Protein AF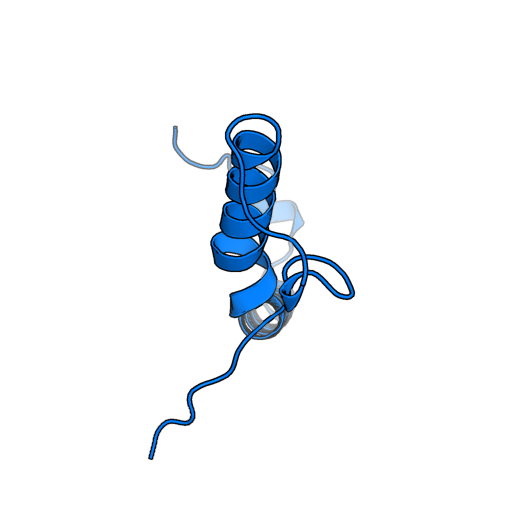-A0A6P7GTM9-F1 (afdb_monomer_lite)

pLDDT: mean 92.78, std 8.28, range [53.78, 98.44]

Structure (mmCIF, N/CA/C/O backbone):
data_AF-A0A6P7GTM9-F1
#
_entry.id   AF-A0A6P7GTM9-F1
#
loop_
_atom_site.group_PDB
_atom_site.id
_atom_site.type_symbol
_atom_site.label_atom_id
_atom_site.label_alt_id
_atom_site.label_comp_id
_atom_site.label_asym_id
_atom_site.label_entity_id
_atom_site.label_seq_id
_atom_site.pdbx_PDB_ins_code
_atom_site.Cartn_x
_atom_site.Cartn_y
_atom_site.Cartn_z
_atom_site.occupancy
_atom_site.B_iso_or_equiv
_atom_site.auth_seq_id
_atom_site.auth_comp_id
_atom_site.auth_asym_id
_atom_site.auth_atom_id
_atom_site.pdbx_PDB_model_num
ATOM 1 N N . MET A 1 1 ? -16.902 12.284 -16.795 1.00 57.09 1 MET A N 1
ATOM 2 C CA . MET A 1 1 ? -17.159 12.806 -15.431 1.00 57.09 1 MET A CA 1
ATOM 3 C C . MET A 1 1 ? -16.509 11.866 -14.425 1.00 57.09 1 MET A C 1
ATOM 5 O O . MET A 1 1 ? -16.477 10.671 -14.691 1.00 57.09 1 MET A O 1
ATOM 9 N N . GLY A 1 2 ? -15.950 12.380 -13.327 1.00 87.19 2 GLY A N 1
ATOM 10 C CA . GLY A 1 2 ? -15.342 11.541 -12.285 1.00 87.19 2 GLY A CA 1
ATOM 11 C C . GLY A 1 2 ? -16.397 10.791 -11.464 1.00 87.19 2 GLY A C 1
ATOM 12 O O . GLY A 1 2 ? -17.490 11.310 -11.252 1.00 87.19 2 GLY A O 1
ATOM 13 N N . LYS A 1 3 ? -16.073 9.576 -11.007 1.00 92.69 3 LYS A N 1
ATOM 14 C CA . LYS A 1 3 ? -16.895 8.787 -10.076 1.00 92.69 3 LYS A CA 1
ATOM 15 C C . LYS A 1 3 ? -16.212 8.769 -8.711 1.00 92.69 3 LYS A C 1
ATOM 17 O O . LYS A 1 3 ? -15.015 8.506 -8.636 1.00 92.69 3 LYS A O 1
ATOM 22 N N . ILE A 1 4 ? -16.968 9.009 -7.641 1.00 92.31 4 ILE A N 1
ATOM 23 C CA . ILE A 1 4 ? -16.482 8.782 -6.276 1.00 92.31 4 ILE A CA 1
ATOM 24 C C . ILE A 1 4 ? -16.512 7.275 -6.015 1.00 92.31 4 ILE A C 1
ATOM 26 O O . ILE A 1 4 ? -17.543 6.627 -6.202 1.00 92.31 4 ILE A O 1
ATOM 30 N N . VAL A 1 5 ? -15.372 6.720 -5.609 1.00 92.94 5 VAL A N 1
ATOM 31 C CA . VAL A 1 5 ? -15.221 5.299 -5.286 1.00 92.94 5 VAL A CA 1
ATOM 32 C C . VAL A 1 5 ? -14.674 5.180 -3.871 1.00 92.94 5 VAL A C 1
ATOM 34 O O . VAL A 1 5 ? -13.675 5.809 -3.526 1.00 92.94 5 VAL A O 1
ATOM 37 N N . THR A 1 6 ? -15.339 4.371 -3.0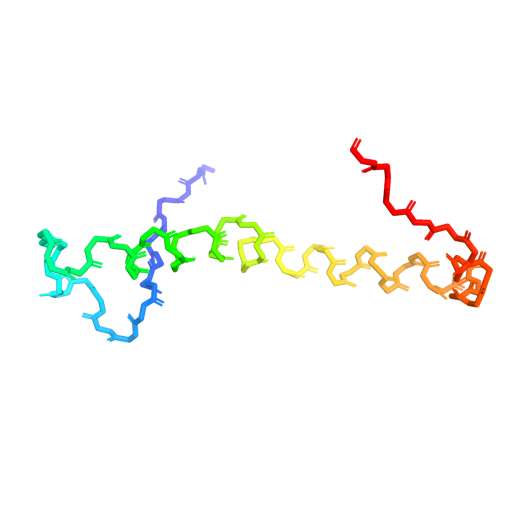54 1.00 93.25 6 THR A N 1
ATOM 38 C CA . THR A 1 6 ? -14.896 4.042 -1.699 1.00 93.25 6 THR A CA 1
ATOM 39 C C . THR A 1 6 ? -14.130 2.726 -1.728 1.00 93.25 6 THR A C 1
ATOM 41 O O . THR A 1 6 ? -14.620 1.740 -2.276 1.00 93.25 6 THR A O 1
ATOM 44 N N . HIS A 1 7 ? -12.949 2.709 -1.113 1.00 94.62 7 HIS A N 1
ATOM 45 C CA . HIS A 1 7 ? -12.135 1.510 -0.934 1.00 94.62 7 HIS A CA 1
ATOM 46 C C . HIS A 1 7 ? -12.088 1.153 0.546 1.00 94.62 7 HIS A C 1
ATOM 48 O O . HIS A 1 7 ? -11.712 1.984 1.374 1.00 94.62 7 HIS A O 1
ATOM 54 N N . GLU A 1 8 ? -12.470 -0.075 0.882 1.00 96.00 8 GLU A N 1
ATOM 55 C CA . GLU A 1 8 ? -12.290 -0.572 2.240 1.00 96.00 8 GLU A CA 1
ATOM 56 C C . GLU A 1 8 ? -10.816 -0.930 2.464 1.00 96.00 8 GLU A C 1
ATOM 58 O O . GLU A 1 8 ? -10.209 -1.631 1.655 1.00 96.00 8 GLU A O 1
ATOM 63 N N . LEU A 1 9 ? -10.237 -0.449 3.566 1.00 96.00 9 LEU A N 1
ATOM 64 C CA . LEU A 1 9 ? -8.846 -0.747 3.930 1.00 96.00 9 LEU A CA 1
ATOM 65 C C . LEU A 1 9 ? -8.662 -2.183 4.444 1.00 96.00 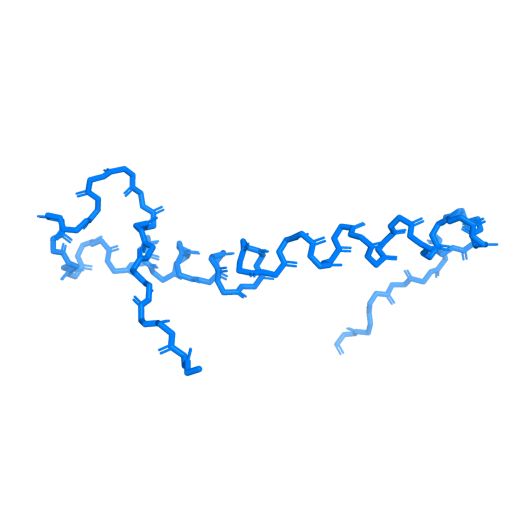9 LEU A C 1
ATOM 67 O O . LEU A 1 9 ? -7.578 -2.749 4.343 1.00 96.00 9 LEU A O 1
ATOM 71 N N . VAL A 1 10 ? -9.732 -2.754 4.995 1.00 95.12 10 VAL A N 1
ATOM 72 C CA . VAL A 1 10 ? -9.863 -4.147 5.433 1.00 95.12 10 VAL A CA 1
ATOM 73 C C . VAL A 1 10 ? -11.266 -4.638 5.067 1.00 95.12 10 VAL A C 1
ATOM 75 O O . VAL A 1 10 ? -12.172 -3.805 4.970 1.00 95.12 10 VAL A O 1
ATOM 78 N N . PRO A 1 11 ? -11.492 -5.951 4.890 1.00 96.56 11 PRO A N 1
ATOM 79 C CA . PRO A 1 11 ? -12.824 -6.480 4.601 1.00 96.56 11 PRO A CA 1
ATOM 80 C C . PRO A 1 11 ? -13.861 -6.046 5.647 1.00 96.56 11 PRO A C 1
ATOM 82 O O . PRO A 1 11 ? -13.656 -6.247 6.843 1.00 96.56 11 PRO A O 1
ATOM 85 N N . GLY A 1 12 ? -14.963 -5.430 5.205 1.00 95.50 12 GLY A N 1
ATOM 86 C CA . GLY A 1 12 ? -16.012 -4.928 6.101 1.00 95.50 12 GLY A CA 1
ATOM 87 C C . GLY A 1 12 ? -15.622 -3.672 6.888 1.00 95.50 12 GLY A C 1
ATOM 88 O O . GLY A 1 12 ? -16.350 -3.256 7.791 1.00 95.50 12 GLY A O 1
ATOM 89 N N . GLY A 1 13 ? -14.495 -3.042 6.546 1.00 95.62 13 GLY A N 1
ATOM 90 C CA . GLY A 1 13 ? -13.945 -1.890 7.257 1.00 95.62 13 GLY A CA 1
ATOM 91 C C . GLY A 1 13 ? -14.879 -0.682 7.309 1.00 95.62 13 GLY A C 1
ATOM 92 O O . GLY A 1 13 ? -14.763 0.119 8.229 1.00 95.62 13 GLY A O 1
ATOM 93 N N . LYS A 1 14 ? -15.859 -0.566 6.399 1.00 94.62 14 LYS A N 1
ATOM 94 C CA . LYS A 1 14 ? -16.873 0.503 6.458 1.00 94.62 14 LYS A CA 1
ATOM 95 C C . LYS A 1 14 ? -17.700 0.503 7.751 1.00 94.62 14 LYS A C 1
ATOM 97 O O . LYS A 1 14 ? -18.244 1.539 8.115 1.00 94.62 14 LYS A O 1
ATOM 102 N N . ALA A 1 15 ? -17.838 -0.654 8.404 1.00 96.25 15 ALA A N 1
ATOM 103 C CA . ALA A 1 15 ? -18.597 -0.810 9.644 1.00 96.25 15 ALA A CA 1
ATOM 104 C C . ALA A 1 15 ? -17.727 -0.630 10.901 1.00 96.25 15 ALA A C 1
ATOM 106 O O . ALA A 1 15 ? -18.252 -0.605 12.012 1.00 96.25 15 ALA A O 1
ATOM 107 N N . VAL A 1 16 ? -16.407 -0.507 10.740 1.00 96.31 16 VAL A N 1
ATOM 108 C CA . VAL A 1 16 ? -15.454 -0.380 11.844 1.00 96.31 16 VAL A CA 1
ATOM 109 C C . VAL A 1 16 ? -15.116 1.093 12.034 1.00 96.31 16 VAL A C 1
ATOM 111 O O . VAL A 1 16 ? -14.495 1.716 11.175 1.00 96.31 16 VAL A O 1
ATOM 114 N N . GLN A 1 17 ? -15.513 1.665 13.170 1.00 97.50 17 GLN A N 1
ATOM 115 C CA . GLN A 1 17 ? -15.131 3.034 13.506 1.00 97.50 17 GLN A CA 1
ATOM 116 C C . GLN A 1 17 ? -13.655 3.111 13.899 1.00 97.50 17 GLN A C 1
ATOM 118 O O . GLN A 1 17 ? -13.118 2.224 14.569 1.00 97.50 17 GLN A O 1
ATOM 123 N N . VAL A 1 18 ? -13.003 4.203 13.504 1.00 97.75 18 VAL A N 1
ATOM 124 C CA . VAL A 1 18 ? -11.646 4.508 13.958 1.00 97.75 18 VAL A CA 1
ATOM 125 C C . VAL A 1 18 ? -11.729 5.107 15.362 1.00 97.75 18 VAL A C 1
ATOM 127 O O . VAL A 1 18 ? -12.407 6.110 15.572 1.00 97.75 18 VAL A O 1
ATOM 130 N N . THR A 1 19 ? -11.040 4.492 16.316 1.00 98.38 19 THR A N 1
ATOM 131 C CA . THR A 1 19 ? -10.975 4.881 17.730 1.00 98.38 19 THR A CA 1
ATOM 132 C C . THR A 1 19 ? -9.526 5.154 18.141 1.00 98.38 19 THR A C 1
ATOM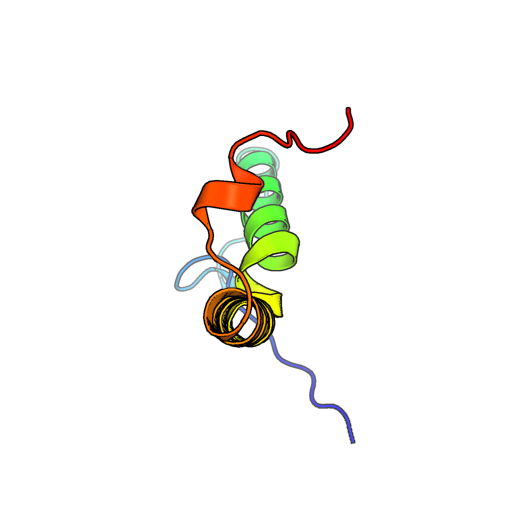 134 O O . THR A 1 19 ? -8.589 4.935 17.368 1.00 98.38 19 THR A O 1
ATOM 137 N N . ASN A 1 20 ? -9.299 5.628 19.370 1.00 98.44 20 ASN A N 1
ATOM 138 C CA . ASN A 1 20 ? -7.939 5.895 19.852 1.00 98.44 20 ASN A CA 1
ATOM 139 C C . ASN A 1 20 ? -7.073 4.634 19.948 1.00 98.44 20 ASN A C 1
ATOM 141 O O . ASN A 1 20 ? -5.856 4.723 19.794 1.00 98.44 20 ASN A O 1
ATOM 145 N N . GLU A 1 21 ? -7.702 3.483 20.153 1.00 98.44 21 GLU A N 1
ATOM 146 C CA . GLU A 1 21 ? -7.061 2.181 20.288 1.00 98.44 21 GLU A CA 1
ATOM 147 C C . GLU A 1 21 ? -6.612 1.634 18.925 1.00 98.44 21 GLU A C 1
ATOM 149 O O . GLU A 1 21 ? -5.580 0.974 18.840 1.00 98.44 21 GLU A O 1
ATOM 154 N N . ASN A 1 22 ? -7.348 1.929 17.842 1.00 97.19 22 ASN A N 1
ATOM 155 C CA . ASN A 1 22 ? -7.063 1.387 16.505 1.00 97.19 22 ASN A CA 1
ATOM 156 C C . ASN A 1 22 ? -6.472 2.408 15.506 1.00 97.19 22 ASN A C 1
ATOM 158 O O . ASN A 1 22 ? -6.093 2.023 14.395 1.00 97.19 22 ASN A O 1
ATOM 162 N N . LYS A 1 23 ? -6.331 3.688 15.888 1.00 97.94 23 LYS A N 1
ATOM 163 C CA . LYS A 1 23 ? -5.870 4.768 14.992 1.00 97.94 23 LYS A CA 1
ATOM 164 C C . LYS A 1 23 ? -4.519 4.507 14.328 1.00 97.94 23 LYS A C 1
ATOM 166 O O . LYS A 1 23 ? -4.343 4.858 13.166 1.00 97.94 23 LYS A O 1
ATOM 171 N N . ILE A 1 24 ? -3.572 3.883 15.032 1.00 98.44 24 ILE A N 1
ATOM 172 C CA . ILE A 1 24 ? -2.237 3.598 14.482 1.00 98.44 24 ILE A CA 1
ATOM 173 C C . ILE A 1 24 ? -2.339 2.578 13.344 1.00 98.44 24 ILE A C 1
ATOM 175 O O . ILE A 1 24 ? -1.783 2.794 12.268 1.00 98.44 24 ILE A O 1
ATOM 179 N N . ASN A 1 25 ? -3.144 1.528 13.525 1.00 97.88 25 ASN A N 1
ATOM 180 C CA . ASN A 1 25 ? -3.408 0.544 12.476 1.00 97.88 25 ASN A CA 1
ATOM 181 C C . ASN A 1 25 ? -4.077 1.196 11.264 1.00 97.88 25 ASN A C 1
ATOM 183 O O . ASN A 1 25 ? -3.671 0.956 10.128 1.00 97.88 25 ASN A O 1
ATOM 187 N N . TYR A 1 26 ? -5.061 2.067 11.498 1.00 98.06 26 TYR A N 1
ATOM 188 C CA . TYR A 1 26 ? -5.707 2.820 10.427 1.00 98.06 26 TYR A CA 1
ATOM 189 C C . TYR A 1 26 ? -4.710 3.684 9.637 1.00 98.06 26 TYR A C 1
ATOM 191 O O . TYR A 1 26 ? -4.742 3.672 8.407 1.00 98.06 26 TYR A O 1
ATOM 199 N N . ILE A 1 27 ? -3.791 4.384 10.314 1.00 98.31 27 ILE A N 1
ATOM 200 C CA . ILE A 1 27 ? -2.749 5.196 9.664 1.00 98.31 27 ILE A CA 1
ATOM 201 C C . ILE A 1 27 ? -1.863 4.327 8.766 1.00 98.31 27 ILE A C 1
ATOM 203 O O . ILE A 1 27 ? -1.656 4.677 7.604 1.00 98.31 27 ILE A O 1
ATOM 207 N N . HIS A 1 28 ? -1.387 3.180 9.258 1.00 98.38 28 HIS A N 1
ATOM 208 C CA . HIS A 1 28 ? -0.567 2.269 8.454 1.00 98.38 28 HIS A CA 1
ATOM 209 C C . HIS A 1 28 ? -1.316 1.732 7.231 1.00 98.38 28 HIS A C 1
ATOM 211 O O . HIS A 1 28 ? -0.771 1.725 6.126 1.00 98.38 28 HIS A O 1
ATOM 217 N N . LEU A 1 29 ? -2.578 1.332 7.401 1.00 98.12 29 LEU A N 1
ATOM 218 C CA . LEU A 1 29 ? -3.413 0.854 6.300 1.00 98.12 29 LEU A CA 1
ATOM 219 C C . LEU A 1 29 ? -3.670 1.949 5.260 1.00 98.12 29 LEU A C 1
ATOM 221 O O . LEU A 1 29 ? -3.607 1.690 4.057 1.00 98.12 29 LEU A O 1
ATOM 225 N N . MET A 1 30 ? -3.921 3.179 5.709 1.00 97.88 30 MET A N 1
ATOM 226 C CA . MET A 1 30 ? -4.125 4.320 4.824 1.00 97.88 30 MET A CA 1
ATOM 227 C C . MET A 1 30 ? -2.848 4.661 4.051 1.00 97.88 30 MET A C 1
ATOM 229 O O . MET A 1 30 ? -2.909 4.876 2.841 1.00 97.88 30 MET A O 1
ATOM 233 N N . ALA A 1 31 ? -1.691 4.663 4.718 1.00 97.88 31 ALA A N 1
ATOM 234 C CA . ALA A 1 31 ? -0.398 4.879 4.074 1.00 97.88 31 ALA A CA 1
ATOM 235 C C . ALA A 1 31 ? -0.128 3.811 3.004 1.00 97.88 31 ALA A C 1
ATOM 237 O O . ALA A 1 31 ? 0.163 4.148 1.857 1.00 97.88 31 ALA A O 1
ATOM 238 N N . HIS A 1 32 ? -0.328 2.532 3.336 1.00 97.25 32 HIS A N 1
ATOM 239 C CA . HIS A 1 32 ? -0.205 1.431 2.381 1.00 97.25 32 HIS A CA 1
ATOM 240 C C . HIS A 1 32 ? -1.162 1.588 1.187 1.00 97.25 32 HIS A C 1
ATOM 242 O O . HIS A 1 32 ? -0.755 1.422 0.036 1.00 97.25 32 HIS A O 1
ATOM 248 N N . PHE A 1 33 ? -2.422 1.967 1.423 1.00 97.19 33 PHE A N 1
ATOM 249 C CA . PHE A 1 33 ? -3.369 2.203 0.336 1.00 97.19 33 PHE A CA 1
ATOM 250 C C . PHE A 1 33 ? -2.907 3.332 -0.593 1.00 97.19 33 PHE A C 1
ATOM 252 O O . PHE A 1 33 ? -2.862 3.144 -1.808 1.00 97.19 33 PHE A O 1
ATOM 259 N N . ARG A 1 34 ? -2.532 4.486 -0.030 1.00 96.19 34 ARG A N 1
ATOM 260 C CA . ARG A 1 34 ? -2.150 5.679 -0.799 1.00 96.19 34 ARG A CA 1
ATOM 261 C C . ARG A 1 34 ? -0.848 5.502 -1.569 1.00 96.19 34 ARG A C 1
ATOM 263 O O . ARG A 1 34 ? -0.768 5.932 -2.714 1.00 96.19 34 ARG A O 1
ATOM 270 N N . MET A 1 35 ? 0.156 4.891 -0.947 1.00 95.06 35 MET A N 1
ATOM 271 C CA . MET A 1 35 ? 1.504 4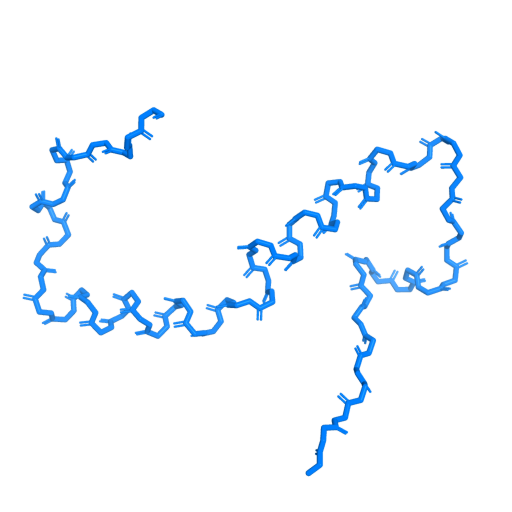.800 -1.514 1.00 95.06 35 MET A CA 1
ATOM 272 C C . MET A 1 35 ? 1.704 3.570 -2.398 1.00 95.06 35 MET A C 1
ATOM 274 O O . MET A 1 35 ? 2.594 3.575 -3.242 1.00 95.06 35 MET A O 1
ATOM 278 N N . HIS A 1 36 ? 0.900 2.519 -2.216 1.00 94.19 36 HIS A N 1
ATOM 279 C CA . HIS A 1 36 ? 1.075 1.264 -2.940 1.00 94.19 36 HIS A CA 1
ATOM 280 C C . HIS A 1 36 ? -0.173 0.855 -3.724 1.00 94.19 36 HIS A C 1
ATOM 282 O O . HIS A 1 36 ? -0.125 0.770 -4.949 1.00 94.19 36 HIS A O 1
ATOM 288 N N . LEU A 1 37 ? -1.299 0.607 -3.047 1.00 95.94 37 LEU A N 1
ATOM 289 C CA . LEU A 1 37 ? -2.456 -0.026 -3.696 1.00 95.94 37 LEU A CA 1
ATOM 290 C C . LEU A 1 37 ? -3.117 0.861 -4.754 1.00 95.94 37 LEU A C 1
ATOM 292 O O . LEU A 1 37 ? -3.468 0.365 -5.820 1.00 95.94 37 LEU A O 1
ATOM 296 N N . GLN A 1 38 ? -3.265 2.160 -4.482 1.00 95.88 38 GLN A N 1
ATOM 297 C CA . GLN A 1 38 ? -3.975 3.095 -5.359 1.00 95.88 38 GLN A CA 1
ATOM 298 C C . GLN A 1 38 ? -3.332 3.224 -6.752 1.00 95.88 38 GLN A C 1
ATOM 300 O O . GLN A 1 38 ? -4.030 3.515 -7.721 1.00 95.88 38 GLN A O 1
ATOM 305 N N . ILE A 1 39 ? -2.018 3.008 -6.849 1.00 95.38 39 ILE A N 1
ATOM 306 C CA . ILE A 1 39 ? -1.226 3.188 -8.077 1.00 95.38 39 ILE A CA 1
ATOM 307 C C . ILE A 1 39 ? -0.610 1.880 -8.590 1.00 95.38 39 ILE A C 1
ATOM 309 O O . ILE A 1 39 ? 0.208 1.894 -9.510 1.00 95.38 39 ILE A O 1
ATOM 313 N N . LYS A 1 40 ? -0.979 0.742 -7.990 1.00 96.06 40 LYS A N 1
ATOM 314 C CA . LYS A 1 40 ? -0.315 -0.550 -8.191 1.00 96.06 40 LYS A CA 1
ATOM 315 C C . LYS A 1 40 ? -0.233 -0.956 -9.661 1.00 96.06 40 LYS A C 1
ATOM 317 O O . LYS A 1 40 ? 0.833 -1.369 -10.113 1.00 96.06 40 LYS A O 1
ATOM 322 N N . ASP A 1 41 ? -1.329 -0.834 -10.401 1.00 96.88 41 ASP A N 1
ATOM 323 C CA . ASP A 1 41 ? -1.410 -1.323 -11.782 1.00 96.88 41 ASP A CA 1
ATOM 324 C C . ASP A 1 41 ? -0.584 -0.458 -12.740 1.00 96.88 41 ASP A C 1
ATOM 326 O O . ASP A 1 41 ? 0.109 -0.968 -13.628 1.00 96.88 41 ASP A O 1
ATOM 330 N N . GLN A 1 42 ? -0.602 0.858 -12.527 1.00 96.88 42 GLN A N 1
ATOM 331 C CA . GLN A 1 42 ? 0.195 1.816 -13.283 1.00 96.88 42 GLN A CA 1
ATOM 332 C C . GLN A 1 42 ? 1.683 1.603 -12.997 1.00 96.88 42 GLN A C 1
ATOM 334 O O . GLN A 1 42 ? 2.479 1.489 -13.928 1.00 96.88 42 GLN A O 1
ATOM 339 N N . THR A 1 43 ? 2.056 1.473 -11.720 1.00 96.19 43 THR A N 1
ATOM 340 C CA . THR A 1 43 ? 3.434 1.198 -11.301 1.00 96.19 43 THR A CA 1
ATOM 341 C C . THR A 1 43 ? 3.930 -0.140 -11.848 1.00 96.19 43 THR A C 1
ATOM 343 O O . THR A 1 43 ? 5.035 -0.206 -12.384 1.00 96.19 43 THR A O 1
ATOM 346 N N . ALA A 1 44 ? 3.122 -1.202 -11.791 1.00 96.69 44 ALA A N 1
ATOM 347 C CA . ALA A 1 44 ? 3.482 -2.506 -12.348 1.00 96.69 44 ALA A CA 1
ATOM 348 C C . ALA A 1 44 ? 3.703 -2.438 -13.868 1.00 96.69 44 ALA A C 1
ATOM 350 O O . ALA A 1 44 ? 4.682 -2.985 -14.380 1.00 96.69 44 ALA A O 1
ATOM 351 N N . SER A 1 45 ? 2.830 -1.726 -14.584 1.00 97.50 45 SER A N 1
ATOM 352 C CA . SER A 1 45 ? 2.957 -1.520 -16.031 1.00 97.50 45 SER A CA 1
ATOM 353 C C . SER A 1 45 ? 4.214 -0.722 -16.382 1.00 97.50 45 SER A C 1
ATOM 355 O O . SER A 1 45 ? 4.948 -1.105 -17.294 1.00 97.50 45 SER A O 1
ATOM 357 N N . PHE A 1 46 ? 4.507 0.335 -15.620 1.00 95.75 46 PHE A N 1
ATOM 358 C CA . PHE A 1 46 ? 5.726 1.127 -15.769 1.00 95.75 46 PHE A CA 1
ATOM 359 C C . PHE A 1 46 ? 6.982 0.275 -15.561 1.00 95.75 46 PHE A C 1
ATOM 361 O O . PHE A 1 46 ? 7.856 0.253 -16.424 1.00 95.75 46 PHE A O 1
ATOM 368 N N . ILE A 1 47 ? 7.047 -0.487 -14.463 1.00 93.94 47 ILE A N 1
ATOM 369 C CA . ILE A 1 47 ? 8.182 -1.371 -14.161 1.00 93.94 47 ILE A CA 1
ATOM 370 C C . ILE A 1 47 ? 8.362 -2.415 -15.267 1.00 93.94 47 ILE A C 1
ATOM 372 O O . ILE A 1 47 ? 9.490 -2.671 -15.685 1.00 93.94 47 ILE A O 1
ATOM 376 N N . LYS A 1 48 ? 7.270 -3.007 -15.768 1.00 95.62 48 LYS A N 1
ATOM 377 C CA . LYS A 1 48 ? 7.322 -3.969 -16.877 1.00 95.62 48 LYS A CA 1
ATOM 378 C C . LYS A 1 48 ? 7.925 -3.341 -18.136 1.00 95.62 48 LYS A C 1
ATOM 380 O O . LYS A 1 48 ? 8.811 -3.941 -18.737 1.00 95.62 48 LYS A O 1
ATOM 385 N N . GLY A 1 49 ? 7.465 -2.150 -18.522 1.00 96.12 49 GLY A N 1
ATOM 386 C CA . GLY A 1 49 ? 8.005 -1.423 -19.672 1.00 96.12 49 GLY A CA 1
ATOM 387 C C . GLY A 1 49 ? 9.481 -1.074 -19.486 1.00 96.12 49 GLY A C 1
ATOM 388 O O . GLY A 1 49 ? 10.303 -1.384 -20.343 1.00 96.12 49 GLY A O 1
ATOM 389 N N . PHE A 1 50 ? 9.837 -0.528 -18.326 1.00 94.69 50 PHE A N 1
ATOM 390 C CA . PHE A 1 50 ? 11.213 -0.177 -17.988 1.00 94.69 50 PHE A CA 1
ATOM 391 C C . PHE A 1 50 ? 12.163 -1.385 -18.084 1.00 94.69 50 PHE A C 1
ATOM 393 O O . PHE A 1 50 ? 13.183 -1.324 -18.770 1.00 94.69 50 PHE A O 1
ATOM 400 N N . ARG A 1 51 ? 11.793 -2.519 -17.472 1.00 92.00 51 ARG A N 1
ATOM 401 C CA . ARG A 1 51 ? 12.588 -3.763 -17.486 1.00 92.00 51 ARG A CA 1
ATOM 402 C C . ARG A 1 51 ? 12.677 -4.433 -18.857 1.00 92.00 51 ARG A C 1
ATOM 404 O O . ARG A 1 51 ? 13.540 -5.279 -19.052 1.00 92.00 51 ARG A O 1
ATOM 411 N N . SER A 1 52 ? 11.795 -4.090 -19.797 1.00 94.94 52 SER A N 1
ATOM 412 C CA . SER A 1 52 ? 11.890 -4.595 -21.173 1.00 94.94 52 SER A CA 1
ATOM 413 C C . SER A 1 52 ? 13.027 -3.948 -21.973 1.00 94.94 52 SER A C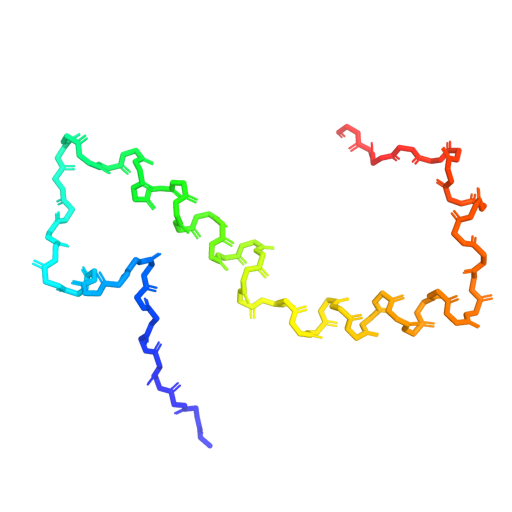 1
ATOM 415 O O . SER A 1 52 ? 13.443 -4.501 -22.986 1.00 94.94 52 SER A O 1
ATOM 417 N N . ILE A 1 53 ? 13.530 -2.798 -21.511 1.00 94.94 53 ILE A N 1
ATOM 418 C CA . ILE A 1 53 ? 14.587 -2.022 -22.174 1.00 94.94 53 ILE A CA 1
ATOM 419 C C . ILE A 1 53 ? 15.884 -2.067 -21.358 1.00 94.94 53 ILE A C 1
ATOM 421 O O . ILE A 1 53 ? 16.967 -2.187 -21.924 1.00 94.94 53 ILE A O 1
ATOM 425 N N . ILE A 1 54 ? 15.783 -1.967 -20.030 1.00 92.00 54 ILE A N 1
ATOM 426 C CA . ILE A 1 54 ? 16.928 -1.862 -19.121 1.00 92.00 54 ILE A CA 1
ATOM 427 C C . ILE A 1 54 ? 17.104 -3.159 -18.334 1.00 92.00 54 ILE A C 1
ATOM 429 O O . ILE A 1 54 ? 16.155 -3.642 -17.712 1.00 92.00 54 ILE A O 1
ATOM 433 N N . ASN A 1 55 ? 18.334 -3.687 -18.302 1.00 89.50 55 ASN A N 1
ATOM 434 C CA . ASN A 1 55 ? 18.673 -4.822 -17.448 1.00 89.50 55 ASN A CA 1
ATOM 435 C C . ASN A 1 55 ? 18.589 -4.399 -15.961 1.00 89.50 55 ASN A C 1
ATOM 437 O O . ASN A 1 55 ? 19.308 -3.479 -15.560 1.00 89.50 55 ASN A O 1
ATOM 441 N N . PRO A 1 56 ? 17.751 -5.057 -15.132 1.00 84.88 56 PRO A N 1
ATOM 442 C CA . PRO A 1 56 ? 17.644 -4.770 -13.701 1.00 84.88 56 PRO A CA 1
ATOM 443 C C . PRO A 1 56 ? 18.977 -4.786 -12.945 1.00 84.88 56 PRO A C 1
ATOM 445 O O . PRO A 1 56 ? 19.139 -4.014 -12.002 1.00 84.88 56 PRO A O 1
ATOM 448 N N . ASP A 1 57 ? 19.934 -5.614 -13.369 1.00 88.12 57 ASP A N 1
ATOM 449 C CA . ASP A 1 57 ? 21.232 -5.758 -12.706 1.00 88.12 57 ASP A CA 1
ATOM 450 C C . ASP A 1 57 ? 22.042 -4.456 -12.727 1.00 88.12 57 ASP A C 1
ATOM 452 O O . ASP A 1 57 ? 22.786 -4.172 -11.791 1.00 88.12 57 ASP A O 1
ATOM 456 N N . TRP A 1 58 ? 21.852 -3.608 -13.745 1.00 89.06 58 TRP A N 1
ATOM 457 C CA . TRP A 1 58 ? 22.517 -2.302 -13.838 1.00 89.06 58 TRP A CA 1
ATOM 458 C C . TRP A 1 58 ? 22.077 -1.331 -12.744 1.00 89.06 58 TRP A C 1
ATOM 460 O O . TRP A 1 58 ? 22.805 -0.398 -12.419 1.00 89.06 58 TRP A O 1
ATOM 470 N N . LEU A 1 59 ? 20.893 -1.547 -12.167 1.00 85.88 59 LEU A N 1
ATOM 471 C CA . LEU A 1 59 ? 20.359 -0.692 -11.116 1.00 85.88 59 LEU A CA 1
ATOM 472 C C . LEU A 1 59 ? 20.830 -1.086 -9.713 1.00 85.88 59 LEU A C 1
ATOM 474 O O . LEU A 1 59 ? 20.658 -0.305 -8.784 1.00 85.88 59 LEU A O 1
ATOM 478 N N . THR A 1 60 ? 21.436 -2.265 -9.550 1.00 84.88 60 THR A N 1
ATOM 479 C CA . THR A 1 60 ? 21.841 -2.802 -8.235 1.00 84.88 60 THR A CA 1
ATOM 480 C C . THR A 1 60 ? 22.893 -1.954 -7.519 1.00 84.88 60 THR A C 1
ATOM 482 O O . THR A 1 60 ? 23.025 -2.047 -6.302 1.00 84.88 60 THR A O 1
ATOM 485 N N . LEU A 1 61 ? 23.611 -1.106 -8.259 1.00 85.00 61 LEU A N 1
ATOM 486 C CA . LEU A 1 61 ? 24.631 -0.202 -7.729 1.00 85.00 61 LEU A CA 1
ATOM 487 C C . LEU A 1 61 ? 24.053 1.107 -7.165 1.00 85.00 61 LEU A C 1
ATOM 489 O O . LEU A 1 61 ? 24.787 1.860 -6.530 1.00 85.00 61 LEU A O 1
ATOM 493 N N . PHE A 1 62 ? 22.769 1.397 -7.398 1.00 86.56 62 PHE A N 1
ATOM 494 C CA . PHE A 1 62 ? 22.135 2.641 -6.968 1.00 86.56 62 PHE A CA 1
ATOM 495 C C . PHE A 1 62 ? 21.235 2.406 -5.752 1.00 86.56 62 PHE A C 1
ATOM 497 O O . PHE A 1 62 ? 20.339 1.562 -5.777 1.00 86.56 62 PHE A O 1
ATOM 504 N N . SER A 1 63 ? 21.430 3.199 -4.700 1.00 83.88 63 SER A N 1
ATOM 505 C CA . SER A 1 63 ? 20.465 3.351 -3.611 1.00 83.88 63 SER A CA 1
ATOM 506 C C . SER A 1 63 ? 19.524 4.520 -3.898 1.00 83.88 63 SER A C 1
ATOM 508 O O . SER A 1 63 ? 19.854 5.443 -4.648 1.00 83.88 63 SER A O 1
ATOM 510 N N . THR A 1 64 ? 18.340 4.506 -3.289 1.00 78.75 64 THR A N 1
ATOM 511 C CA . THR A 1 64 ? 17.512 5.715 -3.236 1.00 78.75 64 THR A CA 1
ATOM 512 C C . THR A 1 64 ? 18.278 6.807 -2.476 1.00 78.75 64 THR A C 1
ATOM 514 O O . THR A 1 64 ? 18.921 6.467 -1.479 1.00 78.75 64 THR A O 1
ATOM 517 N N . PRO A 1 65 ? 18.244 8.080 -2.913 1.00 73.19 65 PRO A N 1
ATOM 518 C CA . PRO A 1 65 ? 18.794 9.185 -2.128 1.00 73.19 65 PRO A CA 1
ATOM 519 C C . PRO A 1 65 ? 18.179 9.204 -0.722 1.00 73.19 65 PRO A C 1
ATOM 521 O O . PRO A 1 65 ? 16.991 8.895 -0.591 1.00 73.19 65 PRO A O 1
ATOM 524 N N . GLU A 1 66 ? 18.991 9.531 0.289 1.00 53.78 66 GLU A N 1
ATOM 525 C CA . GLU A 1 66 ? 18.518 9.813 1.656 1.00 53.78 66 GLU A CA 1
ATOM 526 C C . GLU A 1 66 ? 17.565 11.014 1.699 1.00 53.78 66 GLU A C 1
ATOM 528 O O . GLU A 1 66 ? 17.798 11.994 0.948 1.00 53.78 66 GLU A O 1
#

Sequence (66 aa):
MGKIVTHELVPGGKAVQVTNENKINYIHLMAHFRMHLQIKDQTASFIKGFRSIINPDWLTLFSTPE

Radius of gyration: 17.51 Å; chains: 1; bounding box: 43×19×42 Å

Foldseek 3Di:
DDDDDDDQLDVVNVVPDDDPVCVVVVVVSVCCCVVDVVCPVVVVVVVVVVVVVDPPVVCPPDDDDD

Secondary structure (DSSP, 8-state):
--------SSTTGGGS---TTTHHHHHHHHHHHHHTGGGHHHHHHHHHHHHHHS-GGGGTT-PPP-

Organism: NCBI:txid50390

InterPro domains:
  IPR000569 HECT domain [PF00632] (2-64)
  IPR000569 HECT domain [PS50237] (1-66)
  IPR035983 HECT, E3 ligase catalytic domain [SSF56204] (2-65)
  IPR044611 Ubiquitin-protein ligase E3A/B/C-like [PTHR45700] (1-66)